Protein AF-A0A350WY77-F1 (afdb_monomer_lite)

pLDDT: mean 93.8, std 5.04, range [74.56, 98.12]

Sequence (94 aa):
MKKILYISVNSKPEVLSSSKTVARALINQLNNKGTYLVDELDLYRDHIPRLQYEFFESKNCLIKEEAFQQLSEDAQKEAHQIVKLCDQFKEADV

Secondary structure (DSSP, 8-state):
-EEEEEEE--SS-GGG-HHHHHHHHHHHHHHTTS-EEEEEEETTTS--PPP-GGGEEETTEEPPHHHHTTS-HHHHHHHHHHHHHHHHHHH---

Structure (mmCIF, N/CA/C/O backbone):
data_AF-A0A350WY77-F1
#
_entry.id   AF-A0A350WY77-F1
#
loop_
_atom_site.group_PDB
_atom_site.id
_atom_site.type_symbol
_atom_site.label_atom_id
_atom_site.label_alt_id
_atom_site.label_comp_id
_atom_site.label_asym_id
_atom_site.label_entity_id
_atom_site.label_seq_id
_atom_site.pdbx_PDB_ins_code
_atom_site.Cartn_x
_atom_site.Cartn_y
_atom_site.Cartn_z
_atom_site.occupancy
_atom_site.B_iso_or_equiv
_atom_site.auth_seq_id
_atom_site.auth_comp_id
_atom_site.auth_asym_id
_atom_site.auth_atom_id
_atom_site.pdbx_PDB_model_num
ATOM 1 N N . MET A 1 1 ? -10.405 -2.166 -18.516 1.00 83.50 1 MET A N 1
ATOM 2 C CA . MET A 1 1 ? -8.960 -1.847 -18.580 1.00 83.50 1 MET A CA 1
ATOM 3 C C . MET A 1 1 ? -8.357 -2.396 -17.300 1.00 83.50 1 MET A C 1
ATOM 5 O O . MET A 1 1 ? -9.022 -2.243 -16.286 1.00 83.50 1 MET A O 1
ATOM 9 N N . LYS A 1 2 ? -7.225 -3.111 -17.341 1.00 91.38 2 LYS A N 1
ATOM 10 C CA . LYS A 1 2 ? -6.683 -3.742 -16.123 1.00 91.38 2 LYS A CA 1
ATOM 11 C C . LYS A 1 2 ? -5.976 -2.704 -15.245 1.00 91.38 2 LYS A C 1
ATOM 13 O O . LYS A 1 2 ? -5.321 -1.831 -15.806 1.00 91.38 2 LYS A O 1
ATOM 18 N N . LYS A 1 3 ? -6.075 -2.785 -13.921 1.00 95.44 3 LYS A N 1
ATOM 19 C CA . LYS A 1 3 ? -5.418 -1.876 -12.969 1.00 95.44 3 LYS A CA 1
ATOM 20 C C . LYS A 1 3 ? -4.190 -2.549 -12.347 1.00 95.44 3 LYS A C 1
ATOM 22 O O . LYS A 1 3 ? -4.280 -3.690 -11.913 1.00 95.44 3 LYS A O 1
ATOM 27 N N . ILE A 1 4 ? -3.054 -1.856 -12.336 1.00 95.88 4 ILE A N 1
ATOM 28 C CA . ILE A 1 4 ? -1.833 -2.261 -11.625 1.00 95.88 4 ILE A CA 1
ATOM 29 C C . ILE A 1 4 ? -1.680 -1.349 -10.413 1.00 95.88 4 ILE A C 1
ATOM 31 O O . ILE A 1 4 ? -1.722 -0.130 -10.584 1.00 95.88 4 ILE A O 1
ATOM 35 N N . LEU A 1 5 ? -1.437 -1.916 -9.233 1.00 97.69 5 LEU A N 1
ATOM 36 C CA . LEU A 1 5 ? -1.014 -1.168 -8.053 1.00 97.69 5 LEU A CA 1
ATOM 37 C C . LEU A 1 5 ? 0.492 -1.350 -7.828 1.00 97.69 5 LEU A C 1
ATOM 39 O O . LEU A 1 5 ? 0.962 -2.357 -7.298 1.00 97.69 5 LEU A O 1
ATOM 43 N N . TYR A 1 6 ? 1.275 -0.348 -8.219 1.00 97.38 6 TYR A N 1
ATOM 44 C CA . TYR A 1 6 ? 2.714 -0.332 -7.985 1.00 97.38 6 TYR A CA 1
ATOM 45 C C . TYR A 1 6 ? 3.023 0.117 -6.551 1.00 97.38 6 TYR A C 1
ATOM 47 O O . TYR A 1 6 ? 3.090 1.310 -6.252 1.00 97.38 6 TYR A O 1
ATOM 55 N N . ILE A 1 7 ? 3.242 -0.861 -5.669 1.00 98.12 7 ILE A N 1
ATOM 56 C CA . ILE A 1 7 ? 3.633 -0.629 -4.274 1.00 98.12 7 ILE A CA 1
ATOM 57 C C . ILE A 1 7 ? 5.159 -0.585 -4.166 1.00 98.12 7 ILE A C 1
ATOM 59 O O . ILE A 1 7 ? 5.847 -1.556 -4.494 1.00 98.12 7 ILE A O 1
ATOM 63 N N . SER A 1 8 ? 5.705 0.521 -3.661 1.00 97.62 8 SER A N 1
ATOM 64 C CA . SER A 1 8 ? 7.142 0.686 -3.446 1.00 97.62 8 SER A CA 1
ATOM 65 C C . SER A 1 8 ? 7.491 0.883 -1.969 1.00 97.62 8 SER A C 1
ATOM 67 O O . SER A 1 8 ? 6.795 1.561 -1.220 1.00 97.62 8 SER A O 1
ATOM 69 N N . VAL A 1 9 ? 8.602 0.273 -1.546 1.00 97.00 9 VAL A N 1
ATOM 70 C CA . VAL A 1 9 ? 9.114 0.340 -0.169 1.00 97.00 9 VAL A CA 1
ATOM 71 C C . VAL A 1 9 ? 10.617 0.602 -0.184 1.00 97.00 9 VAL A C 1
ATOM 73 O O . VAL A 1 9 ? 11.454 -0.285 -0.036 1.00 97.00 9 VAL A O 1
ATOM 76 N N . ASN A 1 10 ? 10.988 1.850 -0.457 1.00 96.75 10 ASN A N 1
ATOM 77 C CA . ASN A 1 10 ? 12.384 2.272 -0.420 1.00 96.75 10 ASN A CA 1
ATOM 78 C C . ASN A 1 10 ? 12.482 3.767 -0.113 1.00 96.75 10 ASN A C 1
ATOM 80 O O . ASN A 1 10 ? 11.906 4.578 -0.836 1.00 96.75 10 ASN A O 1
ATOM 84 N N . SER A 1 11 ? 13.255 4.123 0.912 1.00 96.00 11 SER A N 1
ATOM 85 C CA . SER A 1 11 ? 13.466 5.517 1.317 1.00 96.00 11 SER A CA 1
ATOM 86 C C . SER A 1 11 ? 14.248 6.336 0.293 1.00 96.00 11 SER A C 1
ATOM 88 O O . SER A 1 11 ? 14.151 7.561 0.273 1.00 96.00 11 SER A O 1
ATOM 90 N N . LYS A 1 12 ? 15.044 5.683 -0.559 1.00 96.44 12 LYS A N 1
ATOM 91 C CA . LYS A 1 12 ? 15.829 6.366 -1.585 1.00 96.44 12 LYS A CA 1
ATOM 92 C C . LYS A 1 12 ? 14.935 6.773 -2.764 1.00 96.44 12 LYS A C 1
ATOM 94 O O . LYS A 1 12 ? 14.042 6.010 -3.145 1.00 96.44 12 LYS A O 1
ATOM 99 N N . PRO A 1 13 ? 15.197 7.933 -3.393 1.00 93.94 13 PRO A N 1
ATOM 100 C CA . PRO A 1 13 ? 14.561 8.289 -4.656 1.00 93.94 13 PRO A CA 1
ATOM 101 C C . PRO A 1 13 ? 14.958 7.302 -5.760 1.00 93.94 13 PRO A C 1
ATOM 103 O O . PRO A 1 13 ? 15.981 6.621 -5.660 1.00 93.94 13 PRO A O 1
ATOM 106 N N . GLU A 1 14 ? 14.161 7.250 -6.830 1.00 93.75 14 GLU A N 1
ATOM 107 C CA . GLU A 1 14 ? 14.325 6.295 -7.935 1.00 93.75 14 GLU A CA 1
ATOM 108 C C . GLU A 1 14 ? 15.749 6.300 -8.512 1.00 93.75 14 GLU A C 1
ATOM 110 O O . GLU A 1 14 ? 16.379 5.252 -8.590 1.00 93.75 14 GLU A O 1
ATOM 115 N N . VAL A 1 15 ? 16.324 7.483 -8.757 1.00 95.00 15 VAL A N 1
ATOM 116 C CA . VAL A 1 15 ? 17.685 7.646 -9.308 1.00 95.00 15 VAL A CA 1
ATOM 117 C C . VAL A 1 15 ? 18.805 7.055 -8.438 1.00 95.00 15 VAL A C 1
ATOM 119 O O . VAL A 1 15 ? 19.908 6.839 -8.929 1.00 95.00 15 VAL A O 1
ATOM 122 N N . LEU A 1 16 ? 18.541 6.793 -7.152 1.00 96.88 16 LEU A N 1
ATOM 123 C CA . LEU A 1 16 ? 19.501 6.228 -6.194 1.00 96.88 16 LEU A CA 1
ATOM 124 C C . LEU A 1 16 ? 19.149 4.795 -5.761 1.00 96.88 16 LEU A C 1
ATOM 126 O O . LEU A 1 16 ? 19.821 4.232 -4.890 1.00 96.88 16 LEU A O 1
ATOM 130 N N . SER A 1 17 ? 18.085 4.208 -6.310 1.00 97.56 17 SER A N 1
ATOM 131 C CA . SER A 1 17 ? 17.576 2.902 -5.904 1.00 97.56 17 SER A CA 1
ATOM 132 C C . SER A 1 17 ? 17.479 1.963 -7.094 1.00 97.56 17 SER A C 1
ATOM 134 O O . SER A 1 17 ? 16.583 2.082 -7.924 1.00 97.56 17 SER A O 1
ATOM 136 N N . SER A 1 18 ? 18.350 0.954 -7.128 1.00 97.56 18 SER A N 1
ATOM 137 C CA . SER A 1 18 ? 18.325 -0.062 -8.181 1.00 97.56 18 SER A CA 1
ATOM 138 C C . SER A 1 18 ? 16.964 -0.760 -8.293 1.00 97.56 18 SER A C 1
ATOM 140 O O . SER A 1 18 ? 16.518 -1.036 -9.404 1.00 97.56 18 SER A O 1
ATOM 142 N N . SER A 1 19 ? 16.272 -1.009 -7.171 1.00 97.06 19 SER A N 1
ATOM 143 C CA . SER A 1 19 ? 14.952 -1.651 -7.196 1.00 97.06 19 SER A CA 1
ATOM 144 C C . SER A 1 19 ? 13.875 -0.740 -7.787 1.00 97.06 19 SER A C 1
ATOM 146 O O . SER A 1 19 ? 13.108 -1.199 -8.631 1.00 97.06 19 SER A O 1
ATOM 148 N N . LYS A 1 20 ? 13.844 0.549 -7.410 1.00 97.25 20 LYS A N 1
ATOM 149 C CA . LYS A 1 20 ? 12.890 1.514 -7.983 1.00 97.25 20 LYS A CA 1
ATOM 150 C C . LYS A 1 20 ? 13.180 1.764 -9.472 1.00 97.25 20 LYS A C 1
ATOM 152 O O . LYS A 1 20 ? 12.237 1.801 -10.253 1.00 97.25 20 LYS A O 1
ATOM 157 N N . THR A 1 21 ? 14.449 1.825 -9.891 1.00 97.81 21 THR A N 1
ATOM 158 C CA . THR A 1 21 ? 14.831 1.967 -11.311 1.00 97.81 21 THR A CA 1
ATOM 159 C C . THR A 1 21 ? 14.330 0.804 -12.166 1.00 97.81 21 THR A C 1
ATOM 161 O O . THR A 1 21 ? 13.712 1.018 -13.210 1.00 97.81 21 TH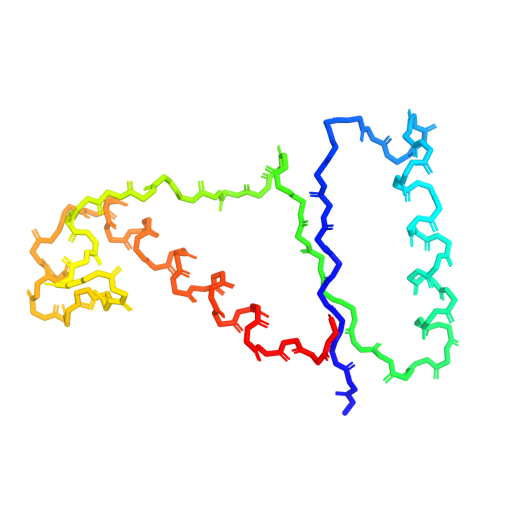R A O 1
ATOM 164 N N . VAL A 1 22 ? 14.566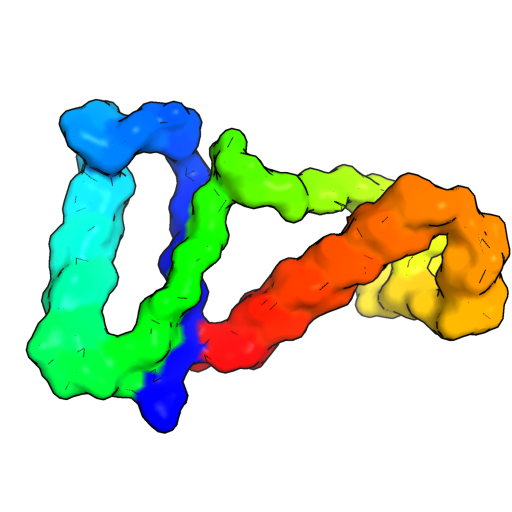 -0.442 -11.734 1.00 97.69 22 VAL A N 1
ATOM 165 C CA . VAL A 1 22 ? 14.105 -1.628 -12.478 1.00 97.69 22 VAL A CA 1
ATOM 166 C C . VAL A 1 22 ? 12.577 -1.692 -12.506 1.00 97.69 22 VAL A C 1
ATOM 168 O O . VAL A 1 22 ? 11.994 -1.954 -13.558 1.00 97.69 22 VAL A O 1
ATOM 171 N N . ALA A 1 23 ? 11.919 -1.401 -11.380 1.00 96.50 23 ALA A N 1
ATOM 172 C CA . ALA A 1 23 ? 10.463 -1.372 -11.308 1.00 96.50 23 ALA A CA 1
ATOM 173 C C . ALA A 1 23 ? 9.861 -0.313 -12.243 1.00 96.50 23 ALA A C 1
ATOM 175 O O . ALA A 1 23 ? 8.943 -0.630 -12.996 1.00 96.50 23 ALA A O 1
ATOM 176 N N . ARG A 1 24 ? 10.412 0.909 -12.289 1.00 96.12 24 ARG A N 1
ATOM 177 C CA . ARG A 1 24 ? 9.941 1.952 -13.212 1.00 96.12 24 ARG A CA 1
ATOM 178 C C . ARG A 1 24 ? 10.051 1.515 -14.665 1.00 96.12 24 ARG A C 1
ATOM 180 O O . ARG A 1 24 ? 9.109 1.713 -15.430 1.00 96.12 24 ARG A O 1
ATOM 187 N N . ALA A 1 25 ? 11.171 0.903 -15.047 1.00 95.56 25 ALA A N 1
ATOM 188 C CA . ALA A 1 25 ? 11.342 0.383 -16.398 1.00 95.56 25 ALA A CA 1
ATOM 189 C C . ALA A 1 25 ? 10.256 -0.653 -16.741 1.00 95.56 25 ALA A C 1
ATOM 191 O O . ALA A 1 25 ? 9.660 -0.573 -17.815 1.00 95.56 25 ALA A O 1
ATOM 192 N N . LEU A 1 26 ? 9.943 -1.570 -15.819 1.00 94.75 26 LEU A N 1
ATOM 193 C CA . LEU A 1 26 ? 8.875 -2.556 -15.990 1.00 94.75 26 LEU A CA 1
ATOM 194 C C . LEU A 1 26 ? 7.491 -1.902 -16.119 1.00 94.75 26 LEU A C 1
ATOM 196 O O . LEU A 1 26 ? 6.774 -2.180 -17.078 1.00 94.75 26 LEU A O 1
ATOM 200 N N . ILE A 1 27 ? 7.122 -1.016 -15.192 1.00 94.56 27 ILE A N 1
ATOM 201 C CA . ILE A 1 27 ? 5.823 -0.329 -15.193 1.00 94.56 27 ILE A CA 1
ATOM 202 C C . ILE A 1 27 ? 5.637 0.488 -16.475 1.00 94.56 27 ILE A C 1
ATOM 204 O O . ILE A 1 27 ? 4.589 0.400 -17.115 1.00 94.56 27 ILE A O 1
ATOM 208 N N . ASN A 1 28 ? 6.671 1.212 -16.911 1.00 93.00 28 ASN A N 1
ATOM 209 C CA . ASN A 1 28 ? 6.633 1.966 -18.161 1.00 93.00 28 ASN A CA 1
ATOM 210 C C . ASN A 1 28 ? 6.418 1.045 -19.368 1.00 93.00 28 ASN A C 1
ATOM 212 O O . ASN A 1 28 ? 5.628 1.381 -20.245 1.00 93.00 28 ASN A O 1
ATOM 216 N N . GLN A 1 29 ? 7.066 -0.126 -19.412 1.00 92.69 29 GLN A N 1
ATOM 217 C CA . GLN A 1 29 ? 6.863 -1.111 -20.483 1.00 92.69 29 GLN A CA 1
ATOM 218 C C . GLN A 1 29 ? 5.441 -1.690 -20.483 1.00 92.69 29 GLN A C 1
ATOM 220 O O . GLN A 1 29 ? 4.846 -1.835 -21.552 1.00 92.69 29 GLN A O 1
ATOM 225 N N . LEU A 1 30 ? 4.875 -1.979 -19.307 1.00 89.44 30 LEU A N 1
ATOM 226 C CA . LEU A 1 30 ? 3.498 -2.468 -19.173 1.00 89.44 30 LEU A CA 1
ATOM 227 C C . LEU A 1 30 ? 2.475 -1.406 -19.598 1.00 89.44 30 LEU A C 1
ATOM 229 O O . LEU A 1 30 ? 1.512 -1.723 -20.299 1.00 89.44 30 LEU A O 1
ATOM 233 N N . ASN A 1 31 ? 2.707 -0.142 -19.240 1.00 86.12 31 ASN A N 1
ATOM 234 C CA . ASN A 1 31 ? 1.820 0.966 -19.591 1.00 86.12 31 ASN A CA 1
ATOM 235 C C . ASN A 1 31 ? 1.968 1.434 -21.053 1.00 86.12 31 ASN A C 1
ATOM 237 O O . ASN A 1 31 ? 1.043 2.019 -21.604 1.00 86.12 31 ASN A O 1
ATOM 241 N N . ASN A 1 32 ? 3.089 1.149 -21.728 1.00 77.69 32 ASN A N 1
ATOM 242 C CA . ASN A 1 32 ? 3.405 1.693 -23.062 1.00 77.69 32 ASN A CA 1
ATOM 243 C C . ASN A 1 32 ? 2.379 1.342 -24.161 1.00 77.69 32 ASN A C 1
ATOM 245 O O . ASN A 1 32 ? 2.347 1.968 -25.216 1.00 77.69 32 ASN A O 1
ATOM 249 N N . LYS A 1 33 ? 1.535 0.328 -23.936 1.00 74.56 33 LYS A N 1
ATOM 250 C CA . LYS A 1 33 ? 0.452 -0.070 -24.852 1.00 74.56 33 LYS A CA 1
ATOM 251 C C . LYS A 1 33 ? -0.921 0.510 -24.477 1.00 74.56 33 LYS A C 1
ATOM 253 O O . LYS A 1 33 ? -1.903 0.185 -25.136 1.00 74.56 33 LYS A O 1
ATOM 258 N N . GLY A 1 34 ? -1.010 1.316 -23.412 1.00 77.56 34 GLY A N 1
ATOM 259 C CA . GLY A 1 34 ? -2.274 1.814 -22.849 1.00 77.56 34 GLY A CA 1
ATOM 260 C C . GLY A 1 34 ? -3.167 0.709 -22.272 1.00 77.56 34 GLY A C 1
ATOM 261 O O . GLY A 1 34 ? -4.359 0.907 -22.059 1.00 77.56 34 GLY A O 1
ATOM 262 N N . THR A 1 35 ? -2.606 -0.485 -22.065 1.00 83.31 35 THR A N 1
ATOM 263 C CA . THR A 1 35 ? -3.349 -1.681 -21.646 1.00 83.31 35 THR A CA 1
ATOM 264 C C . THR A 1 35 ? -3.752 -1.625 -20.173 1.00 83.31 35 THR A C 1
ATOM 266 O O . THR A 1 35 ? -4.770 -2.214 -19.790 1.00 83.31 35 THR A O 1
ATOM 269 N N . TYR A 1 36 ? -2.956 -0.932 -19.358 1.00 91.12 36 TYR A N 1
ATOM 270 C CA . TYR A 1 36 ? -3.095 -0.899 -17.910 1.00 91.12 36 TYR A CA 1
ATOM 271 C C . TYR A 1 36 ? -3.299 0.524 -17.397 1.00 91.12 36 TYR A C 1
ATOM 273 O O . TYR A 1 36 ? -2.653 1.455 -17.863 1.00 91.12 36 TYR A O 1
ATOM 281 N N . LEU A 1 37 ? -4.159 0.666 -16.394 1.00 92.44 37 LEU A N 1
ATOM 282 C CA . LEU A 1 37 ? -4.206 1.831 -15.524 1.00 92.44 37 LEU A CA 1
ATOM 283 C C . LEU A 1 37 ? -3.213 1.597 -14.382 1.00 92.44 37 LEU A C 1
ATOM 285 O O . LEU A 1 37 ? -3.357 0.622 -13.650 1.00 92.44 37 LEU A O 1
ATOM 289 N N . VAL A 1 38 ? -2.208 2.456 -14.239 1.00 94.31 38 VAL A N 1
ATOM 290 C CA . VAL A 1 38 ? -1.204 2.333 -13.174 1.00 94.31 38 VAL A CA 1
ATOM 291 C C . VAL A 1 38 ? -1.566 3.271 -12.029 1.00 94.31 38 VAL A C 1
ATOM 293 O O . VAL A 1 38 ? -1.694 4.475 -12.239 1.00 94.31 38 VAL A O 1
ATOM 296 N N . ASP A 1 39 ? -1.710 2.706 -10.837 1.00 96.06 39 ASP A N 1
ATOM 297 C CA . ASP A 1 39 ? -1.838 3.408 -9.563 1.00 96.06 39 ASP A CA 1
ATOM 298 C C . ASP A 1 39 ? -0.553 3.188 -8.743 1.00 96.06 39 ASP A C 1
ATOM 300 O O . ASP A 1 39 ? 0.049 2.114 -8.819 1.00 96.06 39 ASP A O 1
ATOM 304 N N . GLU A 1 40 ? -0.095 4.191 -7.996 1.00 96.38 40 GLU A N 1
ATOM 305 C CA . GLU A 1 40 ? 1.179 4.138 -7.261 1.00 96.38 40 GLU A CA 1
ATOM 306 C C . GLU A 1 40 ? 0.955 4.334 -5.758 1.00 96.38 40 GLU A C 1
ATOM 308 O O . GLU A 1 40 ? 0.194 5.206 -5.344 1.00 96.38 40 GLU A O 1
ATOM 313 N N . LEU A 1 41 ? 1.657 3.540 -4.945 1.00 97.94 41 LEU A N 1
ATOM 314 C CA . LEU A 1 41 ? 1.682 3.650 -3.485 1.00 97.94 41 LEU A CA 1
ATOM 315 C C . LEU A 1 41 ? 3.139 3.574 -2.999 1.00 97.94 41 LEU A C 1
ATOM 317 O O . LEU A 1 41 ? 3.791 2.534 -3.110 1.00 97.94 41 LEU A O 1
ATOM 321 N N . ASP A 1 42 ? 3.679 4.666 -2.463 1.00 97.19 42 ASP A N 1
ATOM 322 C CA . ASP A 1 42 ? 5.016 4.728 -1.864 1.00 97.19 42 ASP A CA 1
ATOM 323 C C . ASP A 1 42 ? 4.906 4.696 -0.337 1.00 97.19 42 ASP A C 1
ATOM 325 O O . ASP A 1 42 ? 4.602 5.698 0.307 1.00 97.19 42 ASP A O 1
ATOM 329 N N . LEU A 1 43 ? 5.235 3.551 0.266 1.00 97.25 43 LEU A N 1
ATOM 330 C CA . LEU A 1 43 ? 5.094 3.325 1.709 1.00 97.25 43 LEU A CA 1
ATOM 331 C C . LEU A 1 43 ? 6.015 4.203 2.579 1.00 97.25 43 LEU A C 1
ATOM 333 O O . LEU A 1 43 ? 5.874 4.202 3.798 1.00 97.25 43 LEU A O 1
ATOM 337 N N . TYR A 1 44 ? 6.968 4.933 1.987 1.00 95.62 44 TYR A N 1
ATOM 338 C CA . TYR A 1 44 ? 7.787 5.923 2.698 1.00 95.62 44 TYR A CA 1
ATOM 339 C C . TYR A 1 44 ? 7.237 7.352 2.618 1.00 95.62 44 TYR A C 1
ATOM 341 O O . TYR A 1 44 ? 7.746 8.230 3.318 1.00 95.62 44 TYR A O 1
ATOM 349 N N . ARG A 1 45 ? 6.251 7.613 1.753 1.00 95.06 45 ARG A N 1
ATOM 350 C CA . ARG A 1 45 ? 5.674 8.948 1.531 1.00 95.06 45 ARG A CA 1
ATOM 351 C C . ARG A 1 45 ? 4.198 9.006 1.890 1.00 95.06 45 ARG A C 1
ATOM 353 O O . ARG A 1 45 ? 3.760 10.009 2.447 1.00 95.06 45 ARG A O 1
ATOM 360 N N . ASP A 1 46 ? 3.457 7.964 1.543 1.00 97.19 46 ASP A N 1
ATOM 361 C CA . ASP A 1 46 ? 2.027 7.876 1.781 1.00 97.19 46 ASP A CA 1
ATOM 362 C C . ASP A 1 46 ? 1.736 7.518 3.238 1.00 97.19 46 ASP A C 1
ATOM 364 O O . ASP A 1 46 ? 2.484 6.788 3.893 1.00 97.19 46 ASP A O 1
ATOM 368 N N . HIS A 1 47 ? 0.629 8.051 3.756 1.00 97.19 47 HIS A N 1
ATOM 369 C CA . HIS A 1 47 ? 0.213 7.791 5.128 1.00 97.19 47 HIS A CA 1
ATOM 370 C C . HIS A 1 47 ? -0.338 6.370 5.258 1.00 97.19 47 HIS A C 1
ATOM 372 O O . HIS A 1 47 ? -1.390 6.051 4.691 1.00 97.19 47 HIS A O 1
ATOM 378 N N . ILE A 1 48 ? 0.372 5.535 6.019 1.00 97.25 48 ILE A N 1
ATOM 379 C CA . ILE A 1 48 ? -0.030 4.169 6.357 1.00 97.25 48 ILE A CA 1
ATOM 380 C C . ILE A 1 48 ? -0.411 4.127 7.844 1.00 97.25 48 ILE A C 1
ATOM 382 O O . ILE A 1 48 ? 0.480 4.176 8.700 1.00 97.25 48 ILE A O 1
ATOM 386 N N . PRO A 1 49 ? -1.713 4.023 8.164 1.00 95.88 49 PRO A N 1
ATOM 387 C CA . PRO A 1 49 ? -2.201 3.965 9.533 1.00 95.88 49 PRO A CA 1
ATOM 388 C C . PRO A 1 49 ? -1.573 2.830 10.330 1.00 95.88 49 PRO A C 1
ATOM 390 O O . PRO A 1 49 ? -1.503 1.681 9.881 1.00 95.88 49 PRO A O 1
ATOM 393 N N . ARG A 1 50 ? -1.176 3.122 11.569 1.00 95.00 50 ARG A N 1
ATOM 394 C CA . ARG A 1 50 ? -0.854 2.065 12.527 1.00 95.00 50 ARG A CA 1
ATOM 395 C C . ARG A 1 50 ? -2.154 1.405 12.973 1.00 95.00 50 ARG A C 1
ATOM 397 O O . ARG A 1 50 ? -3.056 2.084 13.448 1.00 95.00 50 ARG A O 1
ATOM 404 N N . LEU A 1 51 ? -2.224 0.080 12.885 1.00 93.06 51 LEU A N 1
ATOM 405 C CA . LEU A 1 51 ? -3.398 -0.661 13.340 1.00 93.06 51 LEU A CA 1
ATOM 406 C C . LEU A 1 51 ? -3.551 -0.557 14.862 1.00 93.06 51 LEU A C 1
ATOM 408 O O . LEU A 1 51 ? -2.620 -0.867 15.611 1.00 93.06 51 LEU A O 1
ATOM 412 N N . GLN A 1 52 ? -4.737 -0.141 15.302 1.00 93.19 52 GLN A N 1
ATOM 413 C CA . GLN A 1 52 ? -5.123 -0.033 16.706 1.00 93.19 52 GLN A CA 1
ATOM 414 C C . GLN A 1 52 ? -6.385 -0.855 16.954 1.00 93.19 52 GLN A C 1
ATOM 416 O O . GLN A 1 52 ? -7.200 -1.028 16.051 1.00 93.19 52 GLN A O 1
ATOM 421 N N . TYR A 1 53 ? -6.538 -1.381 18.171 1.00 91.56 53 TYR A N 1
ATOM 422 C CA . TYR A 1 53 ? -7.638 -2.293 18.504 1.00 91.56 53 TYR A CA 1
ATOM 423 C C . TYR A 1 53 ? -9.021 -1.652 18.304 1.00 91.56 53 TYR A C 1
ATOM 425 O O . TYR A 1 53 ? -9.956 -2.341 17.921 1.00 91.56 53 TYR A O 1
ATOM 433 N N . GLU A 1 54 ? -9.130 -0.338 18.515 1.00 92.94 54 GLU A N 1
ATOM 434 C CA . GLU A 1 54 ? -10.374 0.428 18.395 1.00 92.94 54 GLU A CA 1
ATOM 435 C C . GLU A 1 54 ? -10.931 0.479 16.964 1.00 92.94 54 GLU A C 1
ATOM 437 O O . GLU A 1 54 ? -12.111 0.748 16.779 1.00 92.94 54 GLU A O 1
ATOM 442 N N . PHE A 1 55 ? -10.115 0.172 15.950 1.00 93.88 55 PHE A N 1
ATOM 443 C CA . PHE A 1 55 ? -10.557 0.133 14.552 1.00 93.88 55 PHE A CA 1
ATOM 444 C C . PHE A 1 55 ? -11.227 -1.190 14.170 1.00 93.88 55 PHE A C 1
ATOM 446 O O . PHE A 1 55 ? -11.775 -1.297 13.072 1.00 93.88 55 PHE A O 1
ATOM 453 N N . PHE A 1 56 ? -11.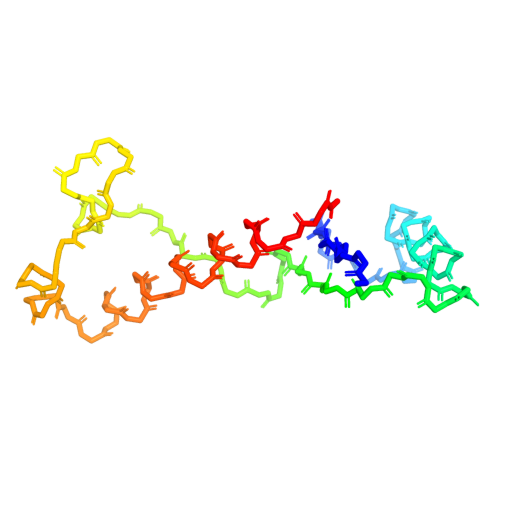207 -2.197 15.049 1.00 93.38 56 PHE A N 1
ATOM 454 C CA . PHE A 1 56 ? -11.649 -3.553 14.735 1.00 93.38 56 PHE A CA 1
ATOM 455 C C . PHE A 1 56 ? -12.733 -4.054 15.696 1.00 93.38 56 PHE A C 1
ATOM 457 O O . PHE A 1 56 ? -12.547 -4.078 16.908 1.00 93.38 56 PHE A O 1
ATOM 464 N N . GLU A 1 57 ? -13.849 -4.544 15.147 1.00 90.00 57 GLU A N 1
ATOM 465 C CA . GLU A 1 57 ? -14.880 -5.269 15.910 1.00 90.00 57 GLU A CA 1
ATOM 466 C C . GLU A 1 57 ? -14.424 -6.711 16.212 1.00 90.00 57 GLU A C 1
ATOM 468 O O . GLU A 1 57 ? -14.756 -7.296 17.241 1.00 90.00 57 GLU A O 1
ATOM 473 N N . SER A 1 58 ? -13.640 -7.304 15.307 1.00 87.25 58 SER A N 1
ATOM 474 C CA . SER A 1 58 ? -13.037 -8.632 15.464 1.00 87.25 58 SER A CA 1
ATOM 475 C C . SER A 1 58 ? -11.772 -8.755 14.609 1.00 87.25 58 SER A C 1
ATOM 477 O O . SER A 1 58 ? -11.414 -7.820 13.900 1.00 87.25 58 SER A O 1
ATOM 479 N N . LYS A 1 59 ? -11.096 -9.916 14.635 1.00 78.25 59 LYS A N 1
ATOM 480 C CA . LYS A 1 59 ? -9.757 -10.125 14.039 1.00 78.25 59 LYS A CA 1
ATOM 481 C C . LYS A 1 59 ? -9.546 -9.501 12.650 1.00 78.25 59 LYS A C 1
ATOM 483 O O . LYS A 1 59 ? -8.471 -8.972 12.412 1.00 78.25 59 LYS A O 1
ATOM 488 N N . ASN A 1 60 ? -10.546 -9.568 11.765 1.00 77.06 60 ASN A N 1
ATOM 489 C CA . ASN A 1 60 ? -10.455 -9.081 10.381 1.00 77.06 60 ASN A CA 1
ATOM 490 C C . ASN A 1 60 ? -11.643 -8.184 9.982 1.00 77.06 60 ASN A C 1
ATOM 492 O O . ASN A 1 60 ? -11.915 -8.026 8.795 1.00 77.06 60 ASN A O 1
ATOM 496 N N . CYS A 1 61 ? -12.403 -7.664 10.948 1.00 87.38 61 CYS A N 1
ATOM 497 C CA . CYS A 1 61 ? -13.603 -6.878 10.672 1.00 87.38 61 CYS A CA 1
ATOM 498 C C . CYS A 1 61 ? -13.434 -5.484 11.259 1.00 87.38 61 CYS A C 1
ATOM 500 O O . CYS A 1 61 ? -13.232 -5.352 12.468 1.00 87.38 61 CYS A O 1
ATOM 502 N N . LEU A 1 62 ? -13.494 -4.467 10.398 1.00 89.69 62 LEU A N 1
ATOM 503 C CA . LEU A 1 62 ? -13.527 -3.081 10.843 1.00 89.69 62 LEU A CA 1
ATOM 504 C C . LEU A 1 62 ? -14.818 -2.809 11.617 1.00 89.69 62 LEU A C 1
ATOM 506 O O . LEU A 1 62 ? -15.833 -3.475 11.413 1.00 89.69 62 LEU A O 1
ATOM 510 N N . ILE A 1 63 ? -14.757 -1.835 12.515 1.00 90.69 63 ILE A N 1
ATOM 511 C CA . ILE A 1 63 ? -15.926 -1.376 13.262 1.00 90.69 63 ILE A CA 1
ATOM 512 C C . ILE A 1 63 ? -17.061 -0.902 12.342 1.00 90.69 63 ILE A C 1
ATOM 514 O O . ILE A 1 63 ? -16.835 -0.405 11.237 1.00 90.69 63 ILE A O 1
ATOM 518 N N . LYS A 1 64 ? -18.296 -1.047 12.828 1.00 91.56 64 LYS A N 1
ATOM 519 C CA . LYS A 1 64 ? -19.511 -0.563 12.160 1.00 91.56 64 LYS A CA 1
ATOM 520 C C . LYS A 1 64 ? -19.700 0.935 12.369 1.00 91.56 64 LYS A C 1
ATOM 522 O O . LYS A 1 64 ? -19.048 1.537 13.222 1.00 91.56 64 LYS A O 1
ATOM 527 N N . GLU A 1 65 ? -20.622 1.517 11.609 1.00 90.50 65 GLU A N 1
ATOM 528 C CA . GLU A 1 65 ? -20.899 2.954 11.601 1.00 90.50 65 GLU A CA 1
ATOM 529 C C . GLU A 1 65 ? -21.179 3.516 13.003 1.00 90.50 65 GLU A C 1
ATOM 531 O O . GLU A 1 65 ? -20.638 4.561 13.361 1.00 90.50 65 GLU A O 1
ATOM 536 N N . GLU A 1 66 ? -21.931 2.798 13.841 1.00 92.44 66 GLU A N 1
ATOM 537 C CA . GLU A 1 66 ? -22.280 3.272 15.183 1.00 92.44 66 GLU A CA 1
ATOM 538 C C . GLU A 1 66 ? -21.055 3.383 16.101 1.00 92.44 66 GLU A C 1
ATOM 540 O O . GLU A 1 66 ? -20.945 4.328 16.881 1.00 92.44 66 GLU A O 1
ATOM 545 N N . ALA A 1 67 ? -20.125 2.428 16.009 1.00 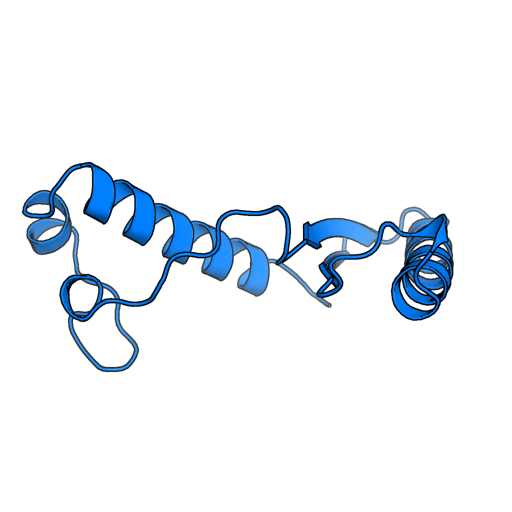92.31 67 ALA A N 1
ATOM 546 C CA . ALA A 1 67 ? -18.875 2.443 16.769 1.00 92.31 67 ALA A CA 1
ATOM 547 C C . ALA A 1 67 ? -17.858 3.424 16.163 1.00 92.31 67 ALA A C 1
ATOM 549 O O . ALA A 1 67 ? -17.116 4.078 16.891 1.00 92.31 67 ALA A O 1
ATOM 550 N N . PHE A 1 68 ? -17.862 3.583 14.839 1.00 94.00 68 PHE A N 1
ATOM 551 C CA . PHE A 1 68 ? -17.027 4.549 14.132 1.00 94.00 68 PHE A CA 1
ATOM 552 C C . PHE A 1 68 ? -17.341 5.994 14.540 1.00 94.00 68 PHE A C 1
ATOM 554 O O . PHE A 1 68 ? -16.429 6.772 14.811 1.00 94.00 68 PHE A O 1
ATOM 561 N N . GLN A 1 69 ? -18.624 6.342 14.672 1.00 94.81 69 GLN A N 1
ATOM 562 C CA . GLN A 1 69 ? -19.054 7.675 15.112 1.00 94.81 69 GLN A CA 1
ATOM 563 C C . GLN A 1 69 ? -18.630 8.016 16.553 1.00 94.81 69 GLN A C 1
ATOM 565 O O . GLN A 1 69 ? -18.622 9.187 16.921 1.00 94.81 69 GLN A O 1
ATOM 570 N N . GLN A 1 70 ? -18.259 7.018 17.362 1.00 95.50 70 GLN A N 1
ATOM 571 C CA . GLN A 1 70 ? -17.782 7.211 18.738 1.00 95.50 70 GLN A CA 1
ATOM 572 C C . GLN A 1 70 ? -16.263 7.427 18.829 1.00 95.50 70 GLN A C 1
ATOM 574 O O . GLN A 1 70 ? -15.765 7.785 19.897 1.00 95.50 70 GLN A O 1
ATOM 579 N N . LEU A 1 71 ? -15.524 7.217 17.735 1.00 95.31 71 LEU A N 1
ATOM 580 C CA . LEU A 1 71 ? -14.090 7.489 17.671 1.00 95.31 71 LEU A CA 1
ATOM 581 C C . LEU A 1 71 ? -13.799 8.997 17.687 1.00 95.31 71 LEU A C 1
ATOM 583 O O . LEU A 1 71 ? -14.627 9.816 17.289 1.00 95.31 71 LEU A O 1
ATOM 587 N N . SER A 1 72 ? -12.580 9.361 18.091 1.00 96.81 72 SER A N 1
ATOM 588 C CA . SER A 1 72 ? -12.073 10.723 17.898 1.00 96.81 72 SER A CA 1
ATOM 589 C C . SER A 1 72 ? -11.929 11.053 16.407 1.00 96.81 72 SER A C 1
ATOM 591 O O . SER A 1 72 ? -11.778 10.158 15.577 1.00 96.81 72 SER A O 1
ATOM 593 N N . GLU A 1 73 ? -11.914 12.339 16.052 1.00 96.81 73 GLU A N 1
ATOM 594 C CA . GLU A 1 73 ? -11.757 12.764 14.651 1.00 96.81 73 GLU A CA 1
ATOM 595 C C . GLU A 1 73 ? -10.490 12.198 13.993 1.00 96.81 73 GLU A C 1
ATOM 597 O O . GLU A 1 73 ? -10.509 11.819 12.823 1.00 96.81 73 GLU A O 1
ATOM 602 N N . ASP A 1 74 ? -9.382 12.119 14.730 1.00 96.06 74 ASP A N 1
ATOM 603 C CA . ASP A 1 74 ? -8.138 11.562 14.198 1.00 96.06 74 ASP A CA 1
ATOM 604 C C . ASP A 1 74 ? -8.244 10.047 14.007 1.00 96.06 74 ASP A C 1
ATOM 606 O O . ASP A 1 74 ? -7.871 9.536 12.954 1.00 96.06 74 ASP A O 1
ATOM 610 N N . ALA A 1 75 ? -8.850 9.333 14.957 1.00 95.56 75 ALA A N 1
ATOM 611 C CA . ALA A 1 75 ? -9.124 7.904 14.826 1.00 95.56 75 ALA A CA 1
ATOM 612 C C . ALA A 1 75 ? -10.069 7.597 13.646 1.00 95.56 75 ALA A C 1
ATOM 614 O O . ALA A 1 75 ? -9.856 6.626 12.919 1.00 95.56 75 ALA A O 1
ATOM 615 N N . GLN A 1 76 ? -11.060 8.456 13.389 1.00 96.31 76 GLN A N 1
ATOM 616 C CA . GLN A 1 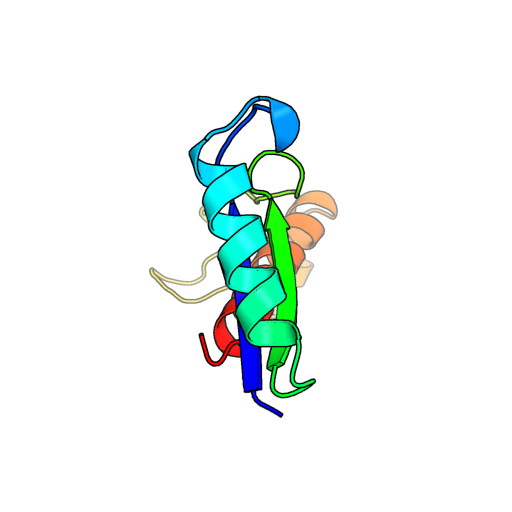76 ? -11.929 8.358 12.213 1.00 96.31 76 GLN A CA 1
ATOM 617 C C . GLN A 1 76 ? -11.147 8.528 10.902 1.00 96.31 76 GLN A C 1
ATOM 619 O O . GLN A 1 76 ? -11.353 7.757 9.961 1.00 96.31 76 GLN A O 1
ATOM 624 N N . LYS A 1 77 ? -10.215 9.491 10.832 1.00 96.75 77 LYS A N 1
ATOM 625 C CA . LYS A 1 77 ? -9.338 9.681 9.659 1.00 96.75 77 LYS A CA 1
ATOM 626 C C . LYS A 1 77 ? -8.454 8.459 9.412 1.00 96.75 77 LYS A C 1
ATOM 628 O O . LYS A 1 77 ? -8.352 8.016 8.269 1.00 96.75 77 LYS A O 1
ATOM 633 N N . GLU A 1 78 ? -7.850 7.903 10.462 1.00 97.19 78 GLU A N 1
ATOM 634 C CA . GLU A 1 78 ? -7.033 6.687 10.366 1.00 97.19 78 GLU A CA 1
ATOM 635 C C . GLU A 1 78 ? -7.863 5.502 9.849 1.00 97.19 78 GLU A C 1
ATOM 637 O O . GLU A 1 78 ? -7.475 4.849 8.880 1.00 97.19 78 GLU A O 1
ATOM 642 N N . ALA A 1 79 ? -9.044 5.262 10.427 1.00 95.06 79 ALA A N 1
ATOM 643 C CA . ALA A 1 79 ? -9.937 4.187 10.000 1.00 95.06 79 ALA A CA 1
ATOM 644 C C . ALA A 1 79 ? -10.408 4.359 8.542 1.00 95.06 79 ALA A C 1
ATOM 646 O O . ALA A 1 79 ? -10.394 3.395 7.774 1.00 95.06 79 ALA A O 1
ATOM 647 N N . HIS A 1 80 ? -10.741 5.579 8.113 1.00 95.62 80 HIS A N 1
ATOM 648 C CA . HIS A 1 80 ? -11.051 5.858 6.708 1.00 95.62 80 HIS A CA 1
ATOM 649 C C . HIS A 1 80 ? -9.867 5.604 5.775 1.00 95.62 80 HIS A C 1
ATOM 651 O O . HIS A 1 80 ? -10.051 5.048 4.691 1.00 95.62 80 HIS A O 1
ATOM 657 N N . GLN A 1 81 ? -8.653 5.974 6.182 1.00 97.31 81 GLN A N 1
ATOM 658 C CA . GLN A 1 81 ? -7.459 5.701 5.392 1.00 97.31 81 GLN A CA 1
ATOM 659 C C . GLN A 1 81 ? -7.204 4.190 5.263 1.00 97.31 81 GLN A C 1
ATOM 661 O O . GLN A 1 81 ? -6.831 3.741 4.181 1.00 97.31 81 GLN A O 1
ATOM 666 N N . ILE A 1 82 ? -7.473 3.389 6.305 1.00 95.94 82 ILE A N 1
ATOM 667 C CA . ILE A 1 82 ? -7.414 1.917 6.221 1.00 95.94 82 ILE A CA 1
ATOM 668 C C . ILE A 1 82 ? -8.389 1.405 5.154 1.00 95.94 82 ILE A C 1
ATOM 670 O O . ILE A 1 82 ? -7.974 0.657 4.271 1.00 95.94 82 ILE A O 1
ATOM 674 N N . VAL A 1 83 ? -9.657 1.836 5.193 1.00 95.19 83 VAL A N 1
ATOM 675 C CA . VAL A 1 83 ? -10.671 1.447 4.192 1.00 95.19 83 VAL A CA 1
ATOM 676 C C . VAL A 1 83 ? -10.204 1.811 2.784 1.00 95.19 83 VAL A C 1
ATOM 678 O O . VAL A 1 83 ? -10.209 0.960 1.898 1.00 95.19 83 VAL A O 1
ATOM 681 N N . LYS A 1 84 ? -9.716 3.041 2.592 1.00 97.12 84 LYS A N 1
ATOM 682 C CA . LYS A 1 84 ? -9.229 3.527 1.298 1.00 97.12 84 LYS A CA 1
ATOM 683 C C . LYS A 1 84 ? -8.070 2.687 0.756 1.00 97.12 84 LYS A C 1
ATOM 685 O O . LYS A 1 84 ? -8.079 2.341 -0.421 1.00 97.12 84 LYS A O 1
ATOM 690 N N . LEU A 1 85 ? -7.087 2.348 1.593 1.00 97.81 85 LEU A N 1
ATOM 691 C CA . LEU A 1 85 ? -5.959 1.494 1.202 1.00 97.81 85 LEU A CA 1
ATOM 692 C C . LEU A 1 85 ? -6.425 0.067 0.870 1.00 97.81 85 LEU A C 1
ATOM 694 O O . LEU A 1 85 ? -5.958 -0.525 -0.103 1.00 97.81 85 LEU A O 1
ATOM 698 N N . CYS A 1 86 ? -7.371 -0.480 1.640 1.00 95.94 86 CYS A N 1
ATOM 699 C CA . CYS A 1 86 ? -7.964 -1.787 1.360 1.00 95.94 86 CYS A CA 1
ATOM 700 C C . CYS A 1 86 ? -8.726 -1.803 0.031 1.00 95.94 86 CYS A C 1
ATOM 702 O O . CYS A 1 86 ? -8.580 -2.753 -0.737 1.00 95.94 86 CYS A O 1
ATOM 704 N N . ASP A 1 87 ? -9.523 -0.775 -0.255 1.00 97.06 87 ASP A N 1
ATOM 705 C CA . ASP A 1 87 ? -10.256 -0.678 -1.515 1.00 97.06 87 ASP A CA 1
ATOM 706 C C . ASP A 1 87 ? -9.311 -0.449 -2.697 1.00 97.06 87 ASP A C 1
ATOM 708 O O . ASP A 1 87 ? -9.433 -1.154 -3.697 1.00 97.06 87 ASP A O 1
ATOM 712 N N . GLN A 1 88 ? -8.288 0.402 -2.554 1.00 97.75 88 GLN A N 1
ATOM 713 C CA . GLN A 1 88 ? -7.233 0.562 -3.562 1.00 97.75 88 GLN A CA 1
ATOM 714 C C . GLN A 1 88 ? -6.580 -0.782 -3.917 1.00 97.75 88 GLN A C 1
ATOM 716 O O . GLN A 1 88 ? -6.409 -1.094 -5.096 1.00 97.75 88 GLN A O 1
ATOM 721 N N . PHE A 1 89 ? -6.247 -1.586 -2.902 1.00 97.94 89 PHE A N 1
ATOM 722 C CA . PHE A 1 89 ? -5.657 -2.909 -3.089 1.00 97.94 89 PHE A CA 1
ATOM 723 C C . PHE A 1 89 ? -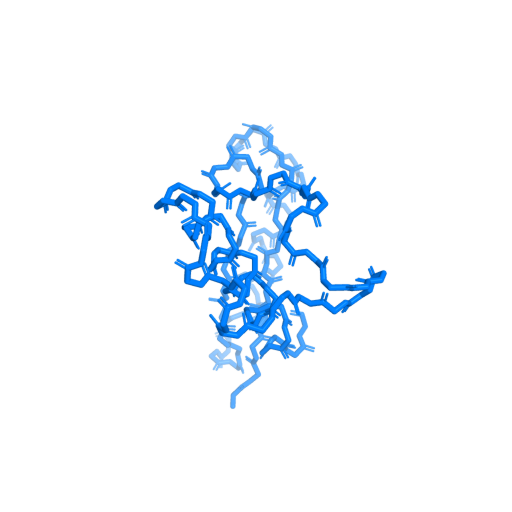6.627 -3.892 -3.759 1.00 97.94 89 PHE A C 1
ATOM 725 O O . PHE A 1 89 ? -6.235 -4.617 -4.666 1.00 97.94 89 PHE A O 1
ATOM 732 N N . LYS A 1 90 ? -7.902 -3.907 -3.347 1.00 97.31 90 LYS A N 1
ATOM 733 C CA . LYS A 1 90 ? -8.934 -4.791 -3.919 1.00 97.31 90 LYS A CA 1
ATOM 734 C C . LYS A 1 90 ? -9.294 -4.450 -5.364 1.00 97.31 90 LYS A C 1
ATOM 736 O O . LYS A 1 90 ? -9.693 -5.339 -6.108 1.00 97.31 90 LYS A O 1
ATOM 741 N N . GLU A 1 91 ? -9.225 -3.177 -5.737 1.00 97.19 91 GLU A N 1
ATOM 742 C CA . GLU A 1 91 ? -9.530 -2.707 -7.091 1.00 97.19 91 GLU A CA 1
ATOM 743 C C . GLU A 1 91 ? -8.427 -3.023 -8.108 1.00 97.19 91 GLU A C 1
ATOM 745 O O . GLU A 1 91 ? -8.668 -2.933 -9.313 1.00 97.19 91 GLU A O 1
ATOM 750 N N . ALA A 1 92 ? -7.212 -3.327 -7.651 1.00 97.50 92 ALA A N 1
ATOM 751 C CA . ALA A 1 92 ? -6.105 -3.680 -8.525 1.00 97.50 92 ALA A CA 1
ATOM 752 C C . ALA A 1 92 ? -6.258 -5.115 -9.056 1.00 97.50 92 ALA A C 1
ATOM 754 O O . ALA A 1 92 ? -6.579 -6.039 -8.313 1.00 97.50 92 ALA A O 1
ATOM 755 N N . ASP A 1 93 ? -5.990 -5.314 -10.347 1.00 95.88 93 ASP A N 1
ATOM 756 C CA . ASP A 1 93 ? -5.913 -6.649 -10.952 1.00 95.88 93 ASP A CA 1
ATOM 757 C C . ASP A 1 93 ? -4.534 -7.295 -10.747 1.00 95.88 93 ASP A C 1
ATOM 759 O O . ASP A 1 93 ? -4.394 -8.515 -10.886 1.00 95.88 93 ASP A O 1
ATOM 763 N N . VAL A 1 94 ? -3.508 -6.462 -10.520 1.00 91.31 94 VAL A N 1
ATOM 764 C CA . VAL A 1 94 ? -2.088 -6.828 -10.408 1.00 91.31 94 VAL A CA 1
ATOM 765 C C . VAL A 1 94 ? -1.396 -5.960 -9.368 1.00 91.31 94 VAL A C 1
ATOM 767 O O . VAL A 1 94 ? -1.586 -4.723 -9.425 1.00 91.31 94 VAL A O 1
#

Radius of gyration: 16.75 Å; chains: 1; bounding box: 42×23×44 Å

Foldseek 3Di:
DAEAEAEDEDPDPLVVDPVSVVSVVVVCVVPVVVPYDYHYHYPNPDDQADDDPLQAPDDPHGDDPVSLVVDDPVVNVSSVVVVVVVVVVVRHPD